Protein AF-A0A9D4JQ56-F1 (afdb_monomer_lite)

Organism: Dreissena polymorpha (NCBI:txid45954)

Structure (mmCIF, N/CA/C/O backbone):
data_AF-A0A9D4JQ56-F1
#
_entry.id   AF-A0A9D4JQ56-F1
#
loop_
_atom_site.group_PDB
_atom_site.id
_atom_site.type_symbol
_atom_site.label_atom_id
_atom_site.label_alt_id
_atom_site.label_comp_id
_atom_site.label_asym_id
_atom_site.label_entity_id
_atom_site.label_seq_id
_atom_site.pdbx_PDB_ins_code
_atom_site.Cartn_x
_atom_site.Cartn_y
_atom_site.Cartn_z
_atom_site.occupancy
_atom_site.B_iso_or_equiv
_atom_site.auth_seq_id
_atom_site.auth_comp_id
_atom_site.auth_asym_id
_atom_site.auth_atom_id
_atom_site.pdbx_PDB_model_num
ATOM 1 N N . MET A 1 1 ? -21.927 19.189 21.849 1.00 32.44 1 MET A N 1
ATOM 2 C CA . MET A 1 1 ? -20.510 18.981 22.206 1.00 32.44 1 MET A CA 1
ATOM 3 C C . MET A 1 1 ? -20.188 17.556 21.798 1.00 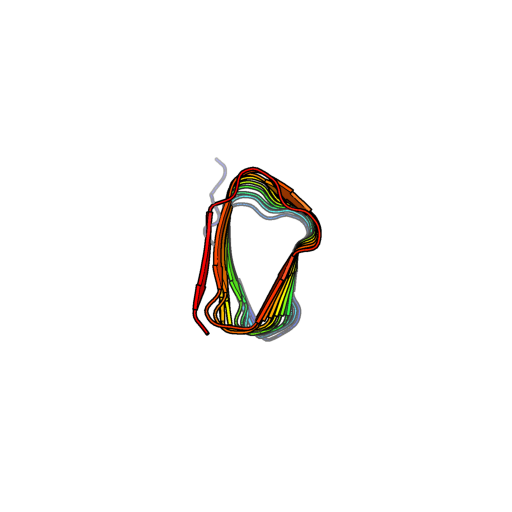32.44 1 MET A C 1
ATOM 5 O O . MET A 1 1 ? -20.531 16.642 22.536 1.00 32.44 1 MET A O 1
ATOM 9 N N . PHE A 1 2 ? -19.692 17.357 20.576 1.00 32.81 2 PHE A N 1
ATOM 10 C CA . PHE A 1 2 ? -19.229 16.039 20.150 1.00 32.81 2 PHE A CA 1
ATOM 11 C C . PHE A 1 2 ? -17.903 15.807 20.857 1.00 32.81 2 PHE A C 1
ATOM 13 O O . PHE A 1 2 ? -16.946 16.552 20.662 1.00 32.81 2 PHE A O 1
ATOM 20 N N . LYS A 1 3 ? -17.901 14.874 21.803 1.00 33.16 3 LYS A N 1
ATOM 21 C CA . LYS A 1 3 ? -16.676 14.442 22.454 1.00 33.16 3 LYS A CA 1
ATOM 22 C C . LYS A 1 3 ? -16.000 13.539 21.431 1.00 33.16 3 LYS A C 1
ATOM 24 O O . LYS A 1 3 ? -16.512 12.451 21.199 1.00 33.16 3 LYS A O 1
ATOM 29 N N . LYS A 1 4 ? -14.942 14.032 20.781 1.00 44.47 4 LYS A N 1
ATOM 30 C CA . LYS A 1 4 ? -14.064 13.199 19.959 1.00 44.47 4 LYS A CA 1
ATOM 31 C C . LYS A 1 4 ? -13.600 12.059 20.862 1.00 44.47 4 LYS A C 1
ATOM 33 O O . LYS A 1 4 ? -13.086 12.296 21.960 1.00 44.47 4 LYS A O 1
ATOM 38 N N . ILE A 1 5 ? -13.988 10.848 20.497 1.00 46.31 5 ILE A N 1
ATOM 39 C CA . ILE A 1 5 ? -13.549 9.644 21.173 1.00 46.31 5 ILE A CA 1
ATOM 40 C C . ILE A 1 5 ? -12.255 9.284 20.448 1.00 46.31 5 ILE A C 1
ATOM 42 O O . ILE A 1 5 ? -12.294 8.545 19.481 1.00 46.31 5 ILE A O 1
ATOM 46 N N . ASP A 1 6 ? -11.130 9.857 20.883 1.00 54.09 6 ASP A N 1
ATOM 47 C CA . ASP A 1 6 ? -9.808 9.354 20.494 1.00 54.09 6 ASP A CA 1
ATOM 48 C C . ASP A 1 6 ? -9.640 7.991 21.188 1.00 54.09 6 ASP A C 1
ATOM 50 O O . ASP A 1 6 ? -9.149 7.907 22.320 1.00 54.09 6 ASP A O 1
ATOM 54 N N . GLN A 1 7 ? -10.169 6.927 20.586 1.00 68.44 7 GLN A N 1
ATOM 55 C CA . GLN A 1 7 ? -9.993 5.559 21.066 1.00 68.44 7 GLN A CA 1
ATOM 56 C C . GLN A 1 7 ? -9.172 4.781 20.052 1.00 68.44 7 GLN A C 1
ATOM 58 O O . GLN A 1 7 ? -9.455 4.797 18.863 1.00 68.44 7 GLN A O 1
ATOM 63 N N . SER A 1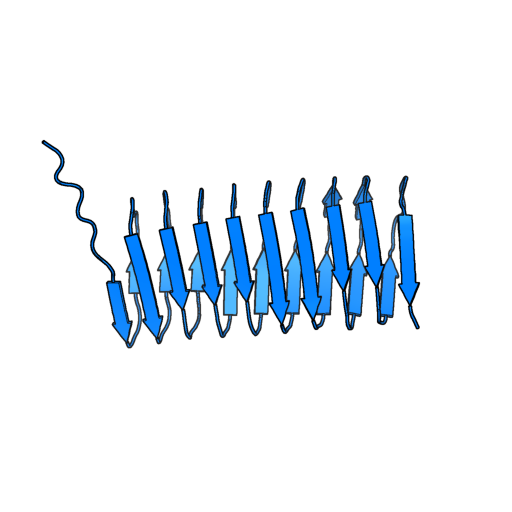 8 ? -8.132 4.114 20.550 1.00 79.69 8 SER A N 1
ATOM 64 C CA . SER A 1 8 ? -7.424 3.099 19.789 1.00 79.69 8 SER A CA 1
ATOM 65 C C . SER A 1 8 ? -8.070 1.737 20.014 1.00 79.69 8 SER A C 1
ATOM 67 O O . SER A 1 8 ? -8.384 1.363 21.152 1.00 79.69 8 SER A O 1
ATOM 69 N N . ILE A 1 9 ? -8.246 0.981 18.935 1.00 84.19 9 ILE A N 1
ATOM 70 C CA . ILE A 1 9 ? -8.728 -0.399 18.976 1.00 84.19 9 ILE A CA 1
ATOM 71 C C . ILE A 1 9 ? -7.508 -1.315 19.034 1.00 84.19 9 ILE A C 1
ATOM 73 O O . ILE A 1 9 ? -6.598 -1.202 18.222 1.00 84.19 9 ILE A O 1
ATOM 77 N N . ASN A 1 10 ? -7.477 -2.221 20.013 1.00 89.25 10 ASN A N 1
ATOM 78 C CA . ASN A 1 10 ? -6.489 -3.297 20.076 1.00 89.25 10 ASN A CA 1
ATOM 79 C C . ASN A 1 10 ? -7.238 -4.625 20.172 1.00 89.25 10 ASN A C 1
ATOM 81 O O . ASN A 1 10 ? -7.956 -4.839 21.153 1.00 89.25 10 ASN A O 1
ATOM 85 N N . SER A 1 11 ? -7.082 -5.501 19.181 1.00 84.38 11 SER A N 1
ATOM 86 C CA . SER A 1 11 ? -7.819 -6.766 19.121 1.00 84.38 11 SER A CA 1
ATOM 87 C C . SER A 1 11 ? -6.952 -7.945 18.694 1.00 84.38 11 SER A C 1
ATOM 89 O O . SER A 1 11 ? -5.983 -7.798 17.954 1.00 84.38 11 SER A O 1
ATOM 91 N N . TYR A 1 12 ? -7.351 -9.125 19.166 1.00 90.69 12 TYR A N 1
ATOM 92 C CA . TYR A 1 12 ? -6.878 -10.424 18.702 1.00 90.69 12 TYR A CA 1
ATOM 93 C C . TYR A 1 12 ? -8.103 -11.196 18.199 1.00 90.69 12 TYR A C 1
ATOM 95 O O . TYR A 1 12 ? -8.925 -11.627 19.014 1.00 90.69 12 TYR A O 1
ATOM 103 N N . GLY A 1 13 ? -8.238 -11.341 16.882 1.00 87.19 13 GLY A N 1
ATOM 104 C CA . GLY A 1 13 ? -9.391 -11.951 16.216 1.00 87.19 13 GLY A CA 1
ATOM 105 C C . GLY A 1 13 ? -10.079 -11.024 15.212 1.00 87.19 13 GLY A C 1
ATOM 106 O O . GLY A 1 13 ? -9.534 -9.993 14.837 1.00 87.19 13 GLY A O 1
ATOM 107 N N . GLU A 1 14 ? -11.281 -11.416 14.794 1.00 91.44 14 GLU A N 1
ATOM 108 C CA . GLU A 1 14 ? -12.051 -10.741 13.743 1.00 91.44 14 GLU A CA 1
ATOM 109 C C . GLU A 1 14 ? -12.647 -9.402 14.218 1.00 91.44 14 GLU A C 1
ATOM 111 O O . GLU A 1 14 ? -13.290 -9.327 15.273 1.00 91.44 14 GLU A O 1
ATOM 116 N N . ILE A 1 15 ? -12.487 -8.351 13.411 1.00 88.00 15 ILE A N 1
ATOM 117 C CA . ILE A 1 15 ? -13.146 -7.050 13.570 1.00 88.00 15 ILE A CA 1
ATOM 118 C C . ILE A 1 15 ? -13.940 -6.718 12.303 1.00 88.00 15 ILE A C 1
ATOM 120 O O . ILE A 1 15 ? -13.432 -6.790 11.187 1.00 88.00 15 ILE A O 1
ATOM 124 N N . LEU A 1 16 ? -15.179 -6.264 12.500 1.00 89.12 16 LEU A N 1
ATOM 125 C CA . LEU A 1 16 ? -16.012 -5.670 11.458 1.00 89.12 16 LEU A CA 1
ATOM 126 C C . LEU A 1 16 ? -16.375 -4.236 11.838 1.00 89.12 16 LEU A C 1
ATOM 128 O O . LEU A 1 16 ? -17.009 -4.014 12.874 1.00 89.12 16 LEU A O 1
ATOM 132 N N . MET A 1 17 ? -16.056 -3.284 10.965 1.00 84.06 17 MET A N 1
ATOM 133 C CA . MET A 1 17 ? -16.373 -1.869 11.146 1.00 84.06 17 MET A CA 1
ATOM 134 C C . MET A 1 17 ? -17.154 -1.345 9.949 1.00 84.06 17 MET A C 1
ATOM 136 O O . MET A 1 17 ? -16.747 -1.447 8.793 1.00 84.06 17 MET A O 1
ATOM 140 N N . LEU A 1 18 ? -18.336 -0.803 10.241 1.00 81.81 18 LEU A N 1
ATOM 141 C CA . LEU A 1 18 ? -19.255 -0.334 9.207 1.00 81.81 18 LEU A CA 1
ATOM 142 C C . LEU A 1 18 ? -18.994 1.124 8.813 1.00 81.81 18 LEU A C 1
ATOM 144 O O . LEU A 1 18 ? -19.188 1.464 7.653 1.00 81.81 18 LEU A O 1
ATOM 148 N N . GLN A 1 19 ? -18.611 1.971 9.773 1.00 74.31 19 GLN A N 1
ATOM 149 C CA . GLN A 1 19 ? -18.269 3.383 9.585 1.00 74.31 19 GLN A CA 1
ATOM 150 C C . GLN A 1 19 ? -17.376 3.833 10.735 1.00 74.31 19 GLN A C 1
ATOM 152 O O . GLN A 1 19 ? -17.762 3.638 11.893 1.00 74.31 19 GLN A O 1
ATOM 157 N N . GLU A 1 20 ? -16.264 4.496 10.436 1.00 64.44 20 GLU A N 1
ATOM 158 C CA . GLU A 1 20 ? -15.417 5.100 11.463 1.00 64.44 20 GLU A CA 1
ATOM 159 C C . GLU A 1 20 ? -14.901 6.491 11.089 1.00 64.44 20 GLU A C 1
ATOM 161 O O . GLU A 1 20 ? -14.755 6.834 9.919 1.00 64.44 20 GLU A O 1
ATOM 166 N N . ILE A 1 21 ? -14.682 7.303 12.128 1.00 61.44 21 ILE A N 1
ATOM 167 C CA . ILE A 1 21 ? -14.072 8.631 12.053 1.00 61.44 21 ILE A CA 1
ATOM 168 C C . ILE A 1 21 ? -13.022 8.705 13.168 1.00 61.44 21 ILE A C 1
ATOM 170 O O . ILE A 1 21 ? -13.385 8.505 14.333 1.00 61.44 21 ILE A O 1
ATOM 174 N N . ASP A 1 22 ? -11.778 9.045 12.817 1.00 65.25 22 ASP A N 1
ATOM 175 C CA . ASP A 1 22 ? -10.679 9.410 13.727 1.00 65.25 22 ASP A CA 1
ATOM 176 C C . ASP A 1 22 ? -10.221 8.320 14.733 1.00 65.25 22 ASP A C 1
ATOM 178 O O . ASP A 1 22 ? -10.348 8.501 15.952 1.00 65.25 22 ASP A O 1
ATOM 182 N N . GLN A 1 23 ? -9.655 7.197 14.270 1.00 71.75 23 GLN A N 1
ATOM 183 C CA . GLN A 1 23 ? -9.137 6.127 15.148 1.00 71.75 23 GLN A CA 1
ATOM 184 C C . GLN A 1 23 ? -7.782 5.543 14.706 1.00 71.75 23 GLN A C 1
ATOM 186 O O . GLN A 1 23 ? -7.291 5.767 13.605 1.00 71.75 23 GLN A O 1
ATOM 191 N N . SER A 1 24 ? -7.127 4.824 15.628 1.00 85.06 24 SER A N 1
ATOM 192 C CA . SER A 1 24 ? -5.960 3.991 15.316 1.00 85.06 24 SER A CA 1
ATOM 193 C C . SER A 1 24 ? -6.235 2.552 15.718 1.00 85.06 24 SER A C 1
ATOM 195 O O . SER A 1 24 ? -6.668 2.287 16.845 1.00 85.06 24 SER A O 1
ATOM 197 N N . ILE A 1 25 ? -5.951 1.625 14.810 1.00 86.81 25 ILE A N 1
ATOM 198 C CA . ILE A 1 25 ? -6.308 0.219 14.953 1.00 86.81 25 ILE A CA 1
ATOM 199 C C . ILE A 1 25 ? -5.048 -0.622 14.963 1.00 86.81 25 ILE A C 1
ATOM 201 O O . ILE A 1 25 ? -4.205 -0.525 14.079 1.00 86.81 25 ILE A O 1
ATOM 205 N N . ASN A 1 26 ? -4.937 -1.479 15.970 1.00 90.69 26 ASN A N 1
ATOM 206 C CA . ASN A 1 26 ? -3.957 -2.546 16.027 1.00 90.69 26 ASN A CA 1
ATOM 207 C C . ASN A 1 26 ? -4.699 -3.881 16.124 1.00 90.69 26 ASN A C 1
ATOM 209 O O . ASN A 1 26 ? -5.315 -4.191 17.149 1.00 90.69 26 ASN A O 1
ATOM 213 N N . SER A 1 27 ? -4.671 -4.653 15.044 1.00 88.69 27 SER A N 1
ATOM 214 C CA . SER A 1 27 ? -5.353 -5.940 14.964 1.00 88.69 27 SER A CA 1
ATOM 215 C C . SER A 1 27 ? -4.363 -7.068 14.713 1.00 88.69 27 SER A C 1
ATOM 217 O O . SER A 1 27 ? -3.455 -6.958 13.892 1.00 88.69 27 SER A O 1
ATOM 219 N N . ASN A 1 28 ? -4.566 -8.180 15.409 1.00 93.69 28 ASN A N 1
ATOM 220 C CA . ASN A 1 28 ? -3.965 -9.465 15.084 1.00 93.69 28 ASN A CA 1
ATOM 221 C C . ASN A 1 28 ? -5.094 -10.434 14.712 1.00 93.69 28 ASN A C 1
ATOM 223 O O . ASN A 1 28 ? -5.686 -11.076 15.586 1.00 93.69 28 ASN A O 1
ATOM 227 N N . GLY A 1 29 ? -5.445 -10.447 13.427 1.00 90.31 29 GLY A N 1
ATOM 228 C CA . GLY A 1 29 ? -6.596 -11.160 12.878 1.00 90.31 29 GLY A CA 1
ATOM 229 C C . GLY A 1 29 ? -7.281 -10.372 11.763 1.00 90.31 29 GLY A C 1
ATOM 230 O O . GLY A 1 29 ? -6.843 -9.276 11.406 1.00 90.31 29 GLY A O 1
ATOM 231 N N . GLU A 1 30 ? -8.365 -10.939 11.238 1.00 93.69 30 GLU A N 1
ATOM 232 C CA . GLU A 1 30 ? -9.121 -10.368 10.121 1.00 93.69 30 GLU A CA 1
ATOM 233 C C . GLU A 1 30 ? -9.759 -9.021 10.497 1.00 93.69 30 GLU A C 1
ATOM 235 O O . GLU A 1 30 ? -10.398 -8.880 11.544 1.00 93.69 30 GLU A O 1
ATOM 240 N N . LEU A 1 31 ? -9.605 -8.023 9.631 1.00 90.00 31 LEU A N 1
ATOM 241 C CA . LEU A 1 31 ? -10.178 -6.692 9.783 1.00 90.00 31 LEU A CA 1
ATOM 242 C C . LEU A 1 31 ? -10.904 -6.302 8.496 1.00 90.00 31 LEU A C 1
ATOM 244 O O . LEU A 1 31 ? -10.298 -6.205 7.434 1.00 90.00 31 LEU A O 1
ATOM 248 N N . LEU A 1 32 ? -12.207 -6.059 8.606 1.00 90.38 32 LEU A N 1
ATOM 249 C CA . LEU A 1 32 ? -13.036 -5.588 7.501 1.00 90.38 32 LEU A CA 1
ATOM 250 C C . LEU A 1 32 ? -13.578 -4.191 7.805 1.00 90.38 32 LEU A C 1
ATOM 252 O O . LEU A 1 32 ? -14.307 -4.008 8.787 1.00 90.38 32 LEU A O 1
ATOM 256 N N . ILE A 1 33 ? -13.277 -3.237 6.921 1.00 86.81 33 ILE A N 1
ATOM 257 C CA . ILE A 1 33 ? -13.723 -1.844 7.013 1.00 86.81 33 ILE A CA 1
ATOM 258 C C . ILE A 1 33 ? -14.526 -1.464 5.773 1.00 86.81 33 ILE A C 1
ATOM 260 O O . ILE A 1 33 ? -14.084 -1.631 4.637 1.00 86.81 33 ILE A O 1
ATOM 264 N N . LEU A 1 34 ? -15.746 -0.967 5.982 1.00 85.56 34 LEU A N 1
ATOM 265 C CA . LEU A 1 34 ? -16.619 -0.590 4.868 1.00 85.56 34 LEU A CA 1
ATOM 266 C C . LEU A 1 34 ? -16.513 0.885 4.463 1.00 85.56 34 LEU A C 1
ATOM 268 O O . LEU A 1 34 ? -16.667 1.180 3.280 1.00 85.56 34 LEU A O 1
ATOM 272 N N . GLN A 1 35 ? -16.318 1.798 5.419 1.00 77.31 35 GLN A N 1
ATOM 273 C CA . GLN A 1 35 ? -16.225 3.245 5.186 1.00 77.31 35 GLN A CA 1
ATOM 274 C C . GLN A 1 35 ? -15.392 3.922 6.271 1.00 77.31 35 GLN A C 1
ATOM 276 O O . GLN A 1 35 ? -15.608 3.653 7.459 1.00 77.31 35 GLN A O 1
ATOM 281 N N . GLU A 1 36 ? -14.534 4.860 5.875 1.00 67.50 36 GLU A N 1
ATOM 282 C CA . GLU A 1 36 ? -13.567 5.455 6.796 1.00 67.50 36 GLU A CA 1
ATOM 283 C C . GLU A 1 36 ? -13.211 6.910 6.465 1.00 67.50 36 GLU A C 1
ATOM 285 O O . GLU A 1 36 ? -13.196 7.298 5.297 1.00 67.50 36 GLU A O 1
ATOM 290 N N . ILE A 1 37 ? -12.960 7.711 7.510 1.00 59.91 37 ILE A N 1
ATOM 291 C CA . ILE A 1 37 ? -12.379 9.062 7.441 1.00 59.91 37 ILE A CA 1
ATOM 292 C C . ILE A 1 37 ? -11.322 9.181 8.560 1.00 59.91 37 ILE A C 1
ATOM 294 O O . ILE A 1 37 ? -11.674 9.120 9.743 1.00 59.91 37 ILE A O 1
ATOM 298 N N . ASP A 1 38 ? -10.060 9.374 8.170 1.00 64.62 38 ASP A N 1
ATOM 299 C CA . ASP A 1 38 ? -8.874 9.686 8.991 1.00 64.62 38 ASP A CA 1
ATOM 300 C C . ASP A 1 38 ? -8.414 8.594 9.988 1.00 64.62 38 ASP A C 1
ATOM 302 O O . ASP A 1 38 ? -8.783 8.633 11.169 1.00 64.62 38 ASP A O 1
ATOM 306 N N . GLN A 1 39 ? -7.548 7.654 9.563 1.00 71.75 39 GLN A N 1
ATOM 307 C CA . GLN A 1 39 ? -7.048 6.559 10.423 1.00 71.75 39 GLN A CA 1
ATOM 308 C C . GLN A 1 39 ? -5.592 6.107 10.211 1.00 71.75 39 GLN A C 1
ATOM 310 O O . GLN A 1 39 ? -4.937 6.382 9.207 1.00 71.75 39 GLN A O 1
ATOM 315 N N . SER A 1 40 ? -5.067 5.386 11.212 1.00 86.44 40 SER A N 1
ATOM 316 C CA . SER A 1 40 ? -3.842 4.590 11.077 1.00 86.44 40 SER A CA 1
ATOM 317 C C . SER A 1 40 ? -4.067 3.152 11.524 1.00 86.44 40 SER A C 1
ATOM 319 O O . SER A 1 40 ? -4.368 2.893 12.698 1.00 86.44 40 SER A O 1
ATOM 321 N N . ILE A 1 41 ? -3.847 2.223 10.598 1.00 88.69 41 ILE A N 1
ATOM 322 C CA . ILE A 1 41 ? -4.093 0.798 10.783 1.00 88.69 41 ILE A CA 1
ATOM 323 C C . ILE A 1 41 ? -2.762 0.047 10.826 1.00 88.69 41 ILE A C 1
ATOM 325 O O . ILE A 1 41 ? -1.874 0.233 9.996 1.00 88.69 41 ILE A O 1
ATOM 329 N N . ASN A 1 42 ? -2.620 -0.830 11.814 1.00 92.44 42 ASN A N 1
ATOM 330 C CA . ASN A 1 42 ? -1.571 -1.834 11.890 1.00 92.44 42 ASN A CA 1
ATOM 331 C C . ASN A 1 42 ? -2.230 -3.207 12.042 1.00 92.44 42 ASN A C 1
ATOM 333 O O . ASN A 1 42 ? -2.831 -3.500 13.079 1.00 92.44 42 ASN A O 1
ATOM 337 N N . ASN A 1 43 ? -2.154 -4.027 11.001 1.00 91.19 43 ASN A N 1
ATOM 338 C CA . ASN A 1 43 ? -2.819 -5.317 10.943 1.00 91.19 43 ASN A CA 1
ATOM 339 C C . ASN A 1 43 ? -1.799 -6.447 10.708 1.00 91.19 43 ASN A C 1
ATOM 341 O O . ASN A 1 43 ? -0.999 -6.398 9.778 1.00 91.19 43 ASN A O 1
ATOM 345 N N . TYR A 1 44 ? -1.825 -7.460 11.579 1.00 94.25 44 TYR A N 1
ATOM 346 C CA . TYR A 1 44 ? -1.001 -8.677 11.504 1.00 94.25 44 TYR A CA 1
ATOM 347 C C . TYR A 1 44 ? -1.786 -9.894 10.975 1.00 94.25 44 TYR A C 1
ATOM 349 O O . TYR A 1 44 ? -1.611 -11.002 11.474 1.00 94.25 44 TYR A O 1
ATOM 357 N N . GLY A 1 45 ? -2.722 -9.664 10.065 1.00 92.31 45 GLY A N 1
ATOM 358 C CA . GLY A 1 45 ? -3.640 -10.630 9.475 1.00 92.31 45 GLY A CA 1
ATOM 359 C C . GLY A 1 45 ? -4.225 -10.082 8.169 1.00 92.31 45 GLY A C 1
ATOM 360 O O . GLY A 1 45 ? -3.620 -9.231 7.516 1.00 92.31 45 GLY A O 1
ATOM 361 N N . GLU A 1 46 ? -5.407 -10.562 7.788 1.00 94.00 46 GLU A N 1
ATOM 362 C CA . GLU A 1 46 ? -6.086 -10.101 6.572 1.00 94.00 46 GLU A CA 1
ATOM 363 C C . GLU A 1 46 ? -6.804 -8.761 6.809 1.00 94.00 46 GLU A C 1
ATOM 365 O O . GLU A 1 46 ? -7.555 -8.605 7.778 1.00 94.00 46 GLU A O 1
ATOM 370 N N . LEU A 1 47 ? -6.608 -7.799 5.906 1.00 91.19 47 LEU A N 1
ATOM 371 C CA . LEU A 1 47 ? -7.262 -6.490 5.919 1.00 91.19 47 LEU A CA 1
ATOM 372 C C . LEU A 1 47 ? -8.015 -6.253 4.608 1.00 91.19 47 LEU A C 1
ATOM 374 O O . LEU A 1 47 ? -7.432 -6.262 3.527 1.00 91.19 47 LEU A O 1
ATOM 378 N N . LEU A 1 48 ? -9.321 -6.010 4.706 1.00 91.44 48 LEU A N 1
ATOM 379 C CA . LEU A 1 48 ? -10.188 -5.697 3.570 1.00 91.44 48 LEU A CA 1
ATOM 380 C C . LEU A 1 48 ? -10.835 -4.321 3.762 1.00 91.44 48 LEU A C 1
ATOM 382 O O . LEU A 1 48 ? -11.517 -4.099 4.768 1.00 91.44 48 LEU A O 1
ATOM 386 N N . MET A 1 49 ? -10.685 -3.427 2.783 1.00 87.06 49 MET A N 1
ATOM 387 C CA . MET A 1 49 ? -11.211 -2.057 2.838 1.00 87.06 49 MET A CA 1
ATOM 388 C C . MET A 1 49 ? -11.948 -1.665 1.556 1.00 87.06 49 MET A C 1
ATOM 390 O O . MET A 1 49 ? -11.512 -1.941 0.436 1.00 87.06 49 MET A O 1
ATOM 394 N N . PHE A 1 50 ? -13.127 -1.057 1.724 1.00 85.88 50 PHE A N 1
ATOM 395 C CA . PHE A 1 50 ? -14.034 -0.760 0.609 1.00 85.88 50 PHE A CA 1
ATOM 396 C C . PHE A 1 50 ? -14.043 0.704 0.150 1.00 85.88 50 PHE A C 1
ATOM 398 O O . PHE A 1 50 ? -14.243 0.935 -1.042 1.00 85.88 50 PHE A O 1
ATOM 405 N N . GLN A 1 51 ? -13.900 1.673 1.058 1.00 75.75 51 GLN A N 1
ATOM 406 C CA . GLN A 1 51 ? -13.906 3.109 0.750 1.00 75.75 51 GLN A CA 1
ATOM 407 C C . GLN A 1 51 ? -13.037 3.870 1.740 1.00 75.75 51 GLN A C 1
ATOM 409 O O . GLN A 1 51 ? -13.209 3.675 2.946 1.00 75.75 51 GLN A O 1
ATOM 414 N N . GLU A 1 52 ? -12.199 4.781 1.247 1.00 65.56 52 GLU A N 1
ATOM 415 C CA . GLU A 1 52 ? -11.162 5.339 2.107 1.00 65.56 52 GLU A CA 1
ATOM 416 C C . GLU A 1 52 ? -10.709 6.758 1.720 1.00 65.56 52 GLU A C 1
ATOM 418 O O . GLU A 1 52 ? -10.597 7.073 0.533 1.00 65.56 52 GLU A O 1
ATOM 423 N N . SER A 1 53 ? -10.454 7.611 2.726 1.00 64.75 53 SER A N 1
ATOM 424 C CA . SER A 1 53 ? -9.659 8.841 2.575 1.00 64.75 53 SER A CA 1
ATOM 425 C C . SER A 1 53 ? -8.847 9.206 3.831 1.00 64.75 53 SER A C 1
ATOM 427 O O . SER A 1 53 ? -9.395 9.132 4.935 1.00 64.75 53 SER A O 1
ATOM 429 N N . ASP A 1 54 ? -7.602 9.665 3.621 1.00 61.44 54 ASP A N 1
ATOM 430 C CA . ASP A 1 54 ? -6.575 10.128 4.584 1.00 61.44 54 ASP A CA 1
ATOM 431 C C . ASP A 1 54 ? -6.069 9.059 5.582 1.00 61.44 54 ASP A C 1
ATOM 433 O O . ASP A 1 54 ? -6.371 9.094 6.781 1.00 61.44 54 ASP A O 1
ATOM 437 N N . GLN A 1 55 ? -5.253 8.101 5.105 1.00 70.94 55 GLN A N 1
ATOM 438 C CA . GLN A 1 55 ? -4.787 6.965 5.924 1.00 70.94 55 GLN A CA 1
ATOM 439 C C . GLN A 1 55 ? -3.307 6.580 5.834 1.00 70.94 55 GLN A C 1
ATOM 441 O O . GLN A 1 55 ? -2.600 6.834 4.859 1.00 70.94 55 GLN A O 1
ATOM 446 N N . SER A 1 56 ? -2.838 5.905 6.893 1.00 86.50 56 SER A N 1
ATOM 447 C CA . SER A 1 56 ? -1.600 5.122 6.869 1.00 86.50 56 SER A CA 1
ATOM 448 C C . SER A 1 56 ? -1.851 3.687 7.311 1.00 86.50 56 SER A C 1
ATOM 450 O O . SER A 1 56 ? -2.154 3.429 8.483 1.00 86.50 56 SER A O 1
ATOM 452 N N . ILE A 1 57 ? -1.641 2.755 6.385 1.00 89.00 57 ILE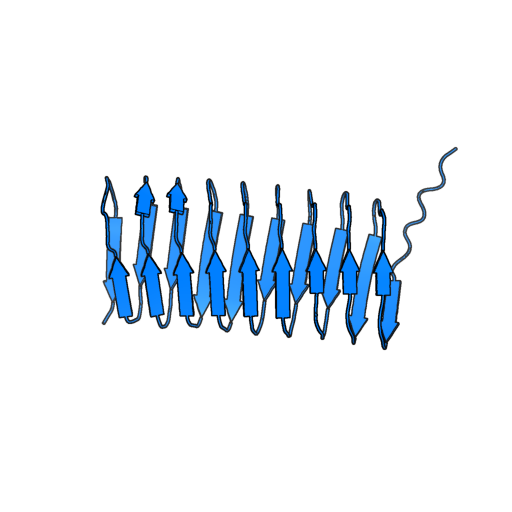 A N 1
ATOM 453 C CA . ILE A 1 57 ? -1.864 1.328 6.593 1.00 89.00 57 ILE A CA 1
ATOM 454 C C . ILE A 1 57 ? -0.525 0.609 6.661 1.00 89.00 57 ILE A C 1
ATOM 456 O O . ILE A 1 57 ? 0.352 0.778 5.816 1.00 89.00 57 ILE A O 1
ATOM 460 N N . ASN A 1 58 ? -0.379 -0.239 7.672 1.00 92.31 58 ASN A N 1
ATOM 461 C CA . ASN A 1 58 ? 0.662 -1.250 7.733 1.00 92.31 58 ASN A CA 1
ATOM 462 C C . ASN A 1 58 ? -0.018 -2.615 7.830 1.00 92.31 58 ASN A C 1
ATOM 464 O O . ASN A 1 58 ? -0.591 -2.934 8.873 1.00 92.31 58 ASN A O 1
ATOM 468 N N . SER A 1 59 ? 0.050 -3.406 6.763 1.00 90.94 59 SER A N 1
ATOM 469 C CA . SER A 1 59 ? -0.427 -4.790 6.754 1.00 90.94 59 SER A CA 1
ATOM 470 C C . SER A 1 59 ? 0.752 -5.750 6.662 1.00 90.94 59 SER A C 1
ATOM 472 O O . SER A 1 59 ? 1.672 -5.547 5.870 1.00 90.94 59 SER A O 1
ATOM 474 N N . TYR A 1 60 ? 0.754 -6.786 7.495 1.00 93.88 60 TYR A N 1
ATOM 475 C CA . TYR A 1 60 ? 1.796 -7.811 7.446 1.00 93.88 60 TYR A CA 1
ATOM 476 C C . TYR A 1 60 ? 1.440 -9.000 6.552 1.00 93.88 60 TYR A C 1
ATOM 478 O O . TYR A 1 60 ? 2.361 -9.630 6.037 1.00 93.88 60 TYR A O 1
ATOM 486 N N . ASP A 1 61 ? 0.149 -9.269 6.341 1.00 93.56 61 ASP A N 1
ATOM 487 C CA . ASP A 1 61 ? -0.321 -10.369 5.498 1.00 93.56 61 ASP A CA 1
ATOM 488 C C . ASP A 1 61 ? -1.057 -9.816 4.258 1.00 93.56 61 ASP A C 1
ATOM 490 O O . ASP A 1 61 ? -0.471 -9.066 3.473 1.00 93.56 61 ASP A O 1
ATOM 494 N N . GLU A 1 62 ? -2.313 -10.201 4.032 1.00 93.94 62 GLU A N 1
ATOM 495 C CA . GLU A 1 62 ? -3.076 -9.801 2.846 1.00 93.94 62 GLU A CA 1
ATOM 496 C C . GLU A 1 62 ? -3.798 -8.466 3.067 1.00 93.94 62 GLU A C 1
ATOM 498 O O . GLU A 1 62 ? -4.436 -8.246 4.098 1.00 93.94 62 GLU A O 1
ATOM 503 N N . LEU A 1 63 ? -3.713 -7.574 2.080 1.00 91.62 63 LEU A N 1
ATOM 504 C CA . LEU A 1 63 ? -4.427 -6.302 2.045 1.00 91.62 63 LEU A CA 1
ATOM 505 C C . LEU A 1 63 ? -5.181 -6.151 0.718 1.00 91.62 63 LEU A C 1
ATOM 507 O O . LEU A 1 63 ? -4.591 -6.210 -0.360 1.00 91.62 63 LEU A O 1
ATOM 511 N N . LEU A 1 64 ? -6.492 -5.934 0.800 1.00 91.81 64 LEU A N 1
ATOM 512 C CA . LEU A 1 64 ? -7.349 -5.636 -0.346 1.00 91.81 64 LEU A CA 1
ATOM 513 C C . LEU A 1 64 ? -8.007 -4.272 -0.177 1.00 91.81 64 LEU A C 1
ATOM 515 O O . LEU A 1 64 ? -8.717 -4.053 0.806 1.00 91.81 64 LEU A O 1
ATOM 519 N N . MET A 1 65 ? -7.861 -3.415 -1.185 1.00 87.31 65 MET A N 1
ATOM 520 C CA . MET A 1 65 ? -8.462 -2.082 -1.222 1.00 87.31 65 MET A CA 1
ATOM 521 C C . MET A 1 65 ? -9.235 -1.880 -2.523 1.00 87.31 65 MET A C 1
ATOM 523 O O . MET A 1 65 ? -8.756 -2.152 -3.626 1.00 87.31 65 MET A O 1
ATOM 527 N N . LEU A 1 66 ? -10.490 -1.449 -2.395 1.00 86.69 66 LEU A N 1
ATOM 528 C CA . LEU A 1 66 ? -11.398 -1.309 -3.536 1.00 86.69 66 LEU A CA 1
ATOM 529 C C . LEU A 1 66 ? -11.517 0.125 -4.064 1.00 86.69 66 LEU A C 1
ATOM 531 O O . LEU A 1 66 ? -11.796 0.275 -5.254 1.00 86.69 66 LEU A O 1
ATOM 535 N N . GLN A 1 67 ? -11.339 1.146 -3.219 1.00 77.75 67 GLN A N 1
ATOM 536 C CA . GLN A 1 67 ? -11.380 2.564 -3.598 1.00 77.75 67 GLN A CA 1
ATOM 537 C C . GLN A 1 67 ? -10.544 3.409 -2.647 1.00 77.75 67 GLN A C 1
ATOM 539 O O . GLN A 1 67 ? -10.760 3.319 -1.436 1.00 77.75 67 GLN A O 1
ATOM 544 N N . GLU A 1 68 ? -9.709 4.293 -3.195 1.00 67.12 68 GLU A N 1
ATOM 545 C CA . GLU A 1 68 ? -8.777 5.045 -2.364 1.00 67.12 68 GLU A CA 1
ATOM 546 C C . GLU A 1 68 ? -8.487 6.485 -2.809 1.00 67.12 68 GLU A C 1
ATOM 548 O O . GLU A 1 68 ? -8.414 6.775 -4.006 1.00 67.12 68 GLU A O 1
ATOM 553 N N . ILE A 1 69 ? -8.329 7.375 -1.819 1.00 61.97 69 ILE A N 1
ATOM 554 C CA . ILE A 1 69 ? -7.905 8.778 -1.949 1.00 61.97 69 ILE A CA 1
ATOM 555 C C . ILE A 1 69 ? -6.931 9.108 -0.791 1.00 61.97 69 ILE A C 1
ATOM 557 O O . ILE A 1 69 ? -7.270 8.862 0.363 1.00 61.97 69 ILE A O 1
ATOM 561 N N . ASP A 1 70 ? -5.759 9.680 -1.087 1.00 63.38 70 ASP A N 1
ATOM 562 C CA . ASP A 1 70 ? -4.751 10.218 -0.140 1.00 63.38 70 ASP A CA 1
ATOM 563 C C . ASP A 1 70 ? -4.200 9.236 0.934 1.00 63.38 70 ASP A C 1
ATOM 565 O O . ASP A 1 70 ? -4.580 9.310 2.108 1.00 63.38 70 ASP A O 1
ATOM 569 N N . GLN A 1 71 ? -3.258 8.330 0.594 1.00 72.00 71 GLN A N 1
ATOM 570 C CA . GLN A 1 71 ? -2.697 7.373 1.584 1.00 72.00 71 GLN A CA 1
ATOM 571 C C . GLN A 1 71 ? -1.217 6.981 1.469 1.00 72.00 71 GLN A C 1
ATOM 573 O O . GLN A 1 71 ? -0.540 7.153 0.457 1.00 72.00 71 GLN A O 1
ATOM 578 N N . SER A 1 72 ? -0.706 6.382 2.554 1.00 86.50 72 SER A N 1
ATOM 579 C CA . SER A 1 72 ? 0.542 5.616 2.556 1.00 86.50 72 SER A CA 1
ATOM 580 C C . SER A 1 72 ? 0.312 4.178 3.011 1.00 86.50 72 SER A C 1
ATOM 582 O O . SER A 1 72 ? -0.061 3.932 4.163 1.00 86.50 72 SER A O 1
ATOM 584 N N . ILE A 1 73 ? 0.630 3.231 2.132 1.00 88.69 73 ILE A N 1
ATOM 585 C CA . ILE A 1 73 ? 0.482 1.799 2.382 1.00 88.69 73 ILE A CA 1
ATOM 586 C C . ILE A 1 73 ? 1.856 1.152 2.494 1.00 88.69 73 ILE A C 1
ATOM 588 O O . ILE A 1 73 ? 2.693 1.258 1.599 1.00 88.69 73 ILE A O 1
ATOM 592 N N . ASN A 1 74 ? 2.075 0.425 3.588 1.00 92.06 74 ASN A N 1
ATOM 593 C CA . ASN A 1 74 ? 3.150 -0.551 3.694 1.00 92.06 74 ASN A CA 1
ATOM 594 C C . ASN A 1 74 ? 2.535 -1.950 3.809 1.00 92.06 74 ASN A C 1
ATOM 596 O O . ASN A 1 74 ? 1.867 -2.244 4.802 1.00 92.06 74 ASN A O 1
ATOM 600 N N . SER A 1 75 ? 2.784 -2.819 2.829 1.00 90.56 75 SER A N 1
ATOM 601 C CA . SER A 1 75 ? 2.393 -4.234 2.902 1.00 90.56 75 SER A CA 1
ATOM 602 C C . SER A 1 75 ? 3.617 -5.147 2.846 1.00 90.56 75 SER A C 1
ATOM 604 O O . SER A 1 75 ? 4.533 -4.937 2.050 1.00 90.56 75 SER A O 1
ATOM 606 N N . TYR A 1 76 ? 3.652 -6.161 3.712 1.00 93.94 76 TYR A N 1
ATOM 607 C CA . TYR A 1 76 ? 4.749 -7.136 3.785 1.00 93.94 76 TYR A CA 1
ATOM 608 C C . TYR A 1 76 ? 4.439 -8.481 3.117 1.00 93.94 76 TYR A C 1
ATOM 610 O O . TYR A 1 76 ? 5.245 -9.407 3.235 1.00 93.94 76 TYR A O 1
ATOM 618 N N . SER A 1 77 ? 3.297 -8.615 2.437 1.00 94.25 77 SER A N 1
ATOM 619 C CA . SER A 1 77 ? 2.976 -9.845 1.711 1.00 94.25 77 SER A CA 1
ATOM 620 C C . SER A 1 77 ? 2.215 -9.578 0.419 1.00 94.25 77 SER A C 1
ATOM 622 O O . SER A 1 77 ? 2.840 -9.514 -0.637 1.00 94.25 77 SER A O 1
ATOM 624 N N . GLU A 1 78 ? 0.890 -9.439 0.456 1.00 94.62 78 GLU A N 1
ATOM 625 C CA . GLU A 1 78 ? 0.100 -9.244 -0.763 1.00 94.62 78 GLU A CA 1
ATOM 626 C C . GLU A 1 78 ? -0.749 -7.981 -0.644 1.00 94.62 78 GLU A C 1
ATOM 628 O O . GLU A 1 78 ? -1.395 -7.746 0.378 1.00 94.62 78 GLU A O 1
ATOM 633 N N . LEU A 1 79 ? -0.727 -7.161 -1.694 1.00 91.31 79 LEU A N 1
ATOM 634 C CA . LEU A 1 79 ? -1.607 -6.017 -1.862 1.00 91.31 79 LEU A CA 1
ATOM 635 C C . LEU A 1 79 ? -2.332 -6.110 -3.200 1.00 91.31 79 LEU A C 1
ATOM 637 O O . LEU A 1 79 ? -1.715 -6.295 -4.253 1.00 91.31 79 LEU A O 1
ATOM 641 N N . LEU A 1 80 ? -3.646 -5.934 -3.147 1.00 91.56 80 LEU A N 1
ATOM 642 C CA . LEU A 1 80 ? -4.490 -5.767 -4.318 1.00 91.56 80 LEU A CA 1
ATOM 643 C C . LEU A 1 80 ? -5.257 -4.449 -4.210 1.00 91.56 80 LEU A C 1
ATOM 645 O O . LEU A 1 80 ? -6.011 -4.258 -3.255 1.00 91.56 80 LEU A O 1
ATOM 649 N N . THR A 1 81 ? -5.103 -3.586 -5.213 1.00 86.56 81 THR A N 1
ATOM 650 C CA . THR A 1 81 ? -5.788 -2.287 -5.298 1.00 86.56 81 THR A CA 1
ATOM 651 C C . THR A 1 81 ? -6.577 -2.188 -6.605 1.00 86.56 81 THR A C 1
ATOM 653 O O . THR A 1 81 ? -6.141 -2.645 -7.670 1.00 86.56 81 THR A O 1
ATOM 656 N N . LEU A 1 82 ? -7.813 -1.677 -6.532 1.00 85.56 82 LEU A N 1
ATOM 657 C CA . LEU A 1 82 ? -8.700 -1.593 -7.702 1.00 85.56 82 LEU A CA 1
ATOM 658 C C . LEU A 1 82 ? -8.888 -0.177 -8.271 1.00 85.56 82 LEU A C 1
ATOM 660 O O . LEU A 1 82 ? -9.236 -0.082 -9.451 1.00 85.56 82 LEU A O 1
ATOM 664 N N . GLN A 1 83 ? -8.707 0.892 -7.486 1.00 75.44 83 GLN A N 1
ATOM 665 C CA . GLN A 1 83 ? -8.874 2.300 -7.899 1.00 75.44 83 GLN A CA 1
ATOM 666 C C . GLN A 1 83 ? -8.085 3.235 -6.978 1.00 75.44 83 GLN A C 1
ATOM 668 O O . GLN A 1 83 ? -8.412 3.255 -5.792 1.00 75.44 83 GLN A O 1
ATOM 673 N N . GLU A 1 84 ? -7.159 4.054 -7.495 1.00 65.00 84 GLU A N 1
ATOM 674 C CA . GLU A 1 84 ? -6.375 4.948 -6.621 1.00 65.00 84 GLU A CA 1
ATOM 675 C C . GLU A 1 84 ? -6.004 6.310 -7.240 1.00 65.00 84 GLU A C 1
ATOM 677 O O . GLU A 1 84 ? -5.660 6.382 -8.424 1.00 65.00 84 GLU A O 1
ATOM 682 N N . ILE A 1 85 ? -6.052 7.380 -6.424 1.00 61.44 85 ILE A N 1
ATOM 683 C CA . ILE A 1 85 ? -5.431 8.693 -6.698 1.00 61.44 85 ILE A CA 1
ATOM 684 C C . ILE A 1 85 ? -4.802 9.276 -5.408 1.00 61.44 85 ILE A C 1
ATOM 686 O O . ILE A 1 85 ? -5.479 9.338 -4.381 1.00 61.44 85 ILE A O 1
ATOM 690 N N . ASP A 1 86 ? -3.538 9.719 -5.511 1.00 62.47 86 ASP A N 1
ATOM 691 C CA . ASP A 1 86 ? -2.621 10.282 -4.489 1.00 62.47 86 ASP A CA 1
ATOM 692 C C . ASP A 1 86 ? -2.105 9.305 -3.401 1.00 62.47 86 ASP A C 1
ATOM 694 O O . ASP A 1 86 ? -2.578 9.299 -2.263 1.00 62.47 86 ASP A O 1
ATOM 698 N N . GLN A 1 87 ? -1.075 8.494 -3.701 1.00 71.75 87 GLN A N 1
ATOM 699 C CA . GLN A 1 87 ? -0.493 7.560 -2.713 1.00 71.75 87 GLN A CA 1
ATOM 700 C C . GLN A 1 87 ? 1.025 7.341 -2.760 1.00 71.75 87 GLN A C 1
ATOM 702 O O . GLN A 1 87 ? 1.719 7.585 -3.746 1.00 71.75 87 GLN A O 1
ATOM 707 N N . SER A 1 88 ? 1.557 6.796 -1.661 1.00 86.25 88 SER A N 1
ATOM 708 C CA . SER A 1 88 ? 2.847 6.105 -1.656 1.00 86.25 88 SER A CA 1
ATOM 709 C C . SER A 1 88 ? 2.689 4.671 -1.168 1.00 86.25 88 SER A C 1
ATOM 711 O O . SER A 1 88 ? 2.363 4.436 -0.000 1.00 86.25 88 SER A O 1
ATOM 713 N N . ILE A 1 89 ? 3.005 3.725 -2.050 1.00 88.56 89 ILE A N 1
ATOM 714 C CA . ILE A 1 89 ? 2.956 2.296 -1.759 1.00 88.56 89 ILE A CA 1
ATOM 715 C C . ILE A 1 89 ? 4.376 1.758 -1.605 1.00 88.56 89 ILE A C 1
ATOM 717 O O . ILE A 1 89 ? 5.229 1.925 -2.479 1.00 88.56 89 ILE A O 1
ATOM 721 N N . ASN A 1 90 ? 4.631 1.075 -0.493 1.00 92.25 90 ASN A N 1
ATOM 722 C CA . ASN A 1 90 ? 5.840 0.292 -0.284 1.00 92.25 90 ASN A CA 1
ATOM 723 C C . ASN A 1 90 ? 5.476 -1.160 0.009 1.00 92.25 90 ASN A C 1
ATOM 725 O O . ASN A 1 90 ? 4.778 -1.462 0.980 1.00 92.25 90 ASN A O 1
ATOM 729 N N . ILE A 1 91 ? 5.960 -2.065 -0.832 1.00 91.31 91 ILE A N 1
ATOM 730 C CA . ILE A 1 91 ? 5.611 -3.476 -0.763 1.00 91.31 91 ILE A CA 1
ATOM 731 C C . ILE A 1 91 ? 6.838 -4.348 -0.671 1.00 91.31 91 ILE A C 1
ATOM 733 O O . ILE A 1 91 ? 7.782 -4.212 -1.440 1.00 91.31 91 ILE A O 1
ATOM 737 N N . TYR A 1 92 ? 6.769 -5.306 0.244 1.00 94.94 92 TYR A N 1
ATOM 738 C CA . TYR A 1 92 ? 7.682 -6.434 0.330 1.00 94.94 92 TYR A CA 1
ATOM 739 C C . TYR A 1 92 ? 6.930 -7.713 -0.026 1.00 94.94 92 TYR A C 1
ATOM 741 O O . TYR A 1 92 ? 6.561 -8.482 0.853 1.00 94.94 92 TYR A O 1
ATOM 749 N N . GLY A 1 93 ? 6.673 -7.933 -1.313 1.00 94.69 93 GLY A N 1
ATOM 750 C CA . GLY A 1 93 ? 5.886 -9.072 -1.770 1.00 94.69 93 GLY A CA 1
ATOM 751 C C . GLY A 1 93 ? 5.207 -8.817 -3.108 1.00 94.69 93 GLY A C 1
ATOM 752 O O . GLY A 1 93 ? 5.867 -8.423 -4.065 1.00 94.69 93 GLY A O 1
ATOM 753 N N . LYS A 1 94 ? 3.908 -9.098 -3.211 1.00 95.69 94 LYS A N 1
ATOM 754 C CA . LYS A 1 94 ? 3.162 -8.935 -4.462 1.00 95.69 94 LYS A CA 1
ATOM 755 C C . LYS A 1 94 ? 2.235 -7.737 -4.406 1.00 95.69 94 LYS A C 1
ATOM 757 O O . LYS A 1 94 ? 1.452 -7.605 -3.471 1.00 95.69 94 LYS A O 1
ATOM 762 N N . LEU A 1 95 ? 2.279 -6.941 -5.463 1.00 90.94 95 LEU A N 1
ATOM 763 C CA . LEU A 1 95 ? 1.350 -5.862 -5.738 1.00 90.94 95 LEU A CA 1
ATOM 764 C C . LEU A 1 95 ? 0.625 -6.140 -7.050 1.00 90.94 95 LEU A C 1
ATOM 766 O O . LEU A 1 95 ? 1.262 -6.388 -8.075 1.00 90.94 95 LEU A O 1
ATOM 770 N N . LEU A 1 96 ? -0.701 -6.072 -7.020 1.00 91.25 96 LEU A N 1
ATOM 771 C CA . LEU A 1 96 ? -1.531 -6.008 -8.213 1.00 91.25 96 LEU A CA 1
ATOM 772 C C . LEU A 1 96 ? -2.403 -4.751 -8.165 1.00 91.25 96 LEU A C 1
ATOM 774 O O . LEU A 1 96 ? -3.209 -4.607 -7.249 1.00 91.25 96 LEU A O 1
ATOM 778 N N . MET A 1 97 ? -2.277 -3.894 -9.179 1.00 86.81 97 MET A N 1
ATOM 779 C CA . MET A 1 97 ? -3.040 -2.646 -9.290 1.00 86.81 97 MET A CA 1
ATOM 780 C C . MET A 1 97 ? -3.742 -2.543 -10.636 1.00 86.81 97 MET A C 1
ATOM 782 O O . MET A 1 97 ? -3.181 -2.858 -11.692 1.00 86.81 97 MET A O 1
ATOM 786 N N . LEU A 1 98 ? -5.016 -2.150 -10.599 1.00 85.50 98 LEU A N 1
ATOM 787 C CA . LEU A 1 98 ? -5.865 -2.136 -11.790 1.00 85.50 98 LEU A CA 1
ATOM 788 C C . LEU A 1 98 ? -6.015 -0.747 -12.440 1.00 85.50 98 LEU A C 1
ATOM 790 O O . LEU A 1 98 ? -6.246 -0.709 -13.649 1.00 85.50 98 LEU A O 1
ATOM 794 N N . LEU A 1 99 ? -5.923 0.353 -11.681 1.00 74.25 99 LEU A N 1
ATOM 795 C CA . LEU A 1 99 ? -6.176 1.734 -12.131 1.00 74.25 99 LEU A CA 1
ATOM 796 C C . LEU A 1 99 ? -5.424 2.746 -11.252 1.00 74.25 99 LEU A C 1
ATOM 798 O O . LEU A 1 99 ? -5.637 2.708 -10.043 1.00 74.25 99 LEU A O 1
ATOM 802 N N . GLU A 1 100 ? -4.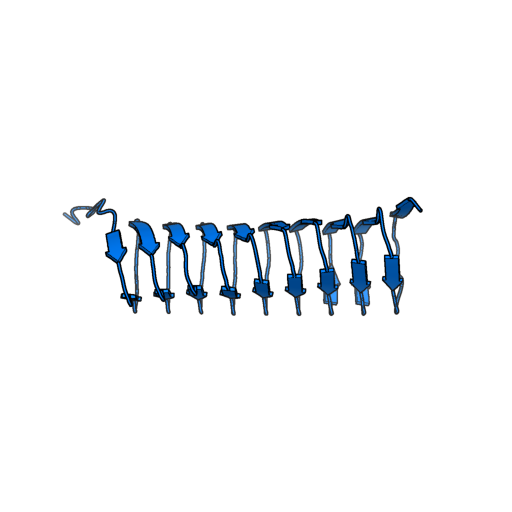687 3.708 -11.826 1.00 64.56 100 GLU A N 1
ATOM 803 C CA . GLU A 1 100 ? -3.959 4.692 -11.000 1.00 64.56 100 GLU A CA 1
ATOM 804 C C . GLU A 1 100 ? -3.648 6.046 -11.664 1.00 64.56 100 GLU A C 1
ATOM 806 O O . GLU A 1 100 ? -3.200 6.049 -12.812 1.00 64.56 100 GLU A O 1
ATOM 811 N N . ILE A 1 101 ? -3.794 7.175 -10.937 1.00 61.41 101 ILE A N 1
ATOM 812 C CA . ILE A 1 101 ? -3.159 8.476 -11.274 1.00 61.41 101 ILE A CA 1
ATOM 813 C C . ILE A 1 101 ? -2.584 9.177 -10.015 1.00 61.41 101 ILE A C 1
ATOM 815 O O . ILE A 1 101 ? -3.332 9.366 -9.065 1.00 61.41 101 ILE A O 1
ATOM 819 N N . ASP A 1 102 ? -1.309 9.605 -10.052 1.00 61.72 102 ASP A N 1
ATOM 820 C CA . ASP A 1 102 ? -0.478 10.279 -9.016 1.00 61.72 102 ASP A CA 1
ATOM 821 C C . ASP A 1 102 ? 0.014 9.416 -7.817 1.00 61.72 102 ASP A C 1
ATOM 823 O O . ASP A 1 102 ? -0.463 9.548 -6.690 1.00 61.72 102 ASP A O 1
ATOM 827 N N . GLN A 1 103 ? 1.033 8.562 -8.001 1.00 70.75 103 GLN A N 1
ATOM 828 C CA . GLN A 1 103 ? 1.684 7.813 -6.909 1.00 70.75 103 GLN A CA 1
ATOM 829 C C . GLN A 1 103 ? 3.220 7.655 -7.018 1.00 70.75 103 GLN A C 1
ATOM 831 O O . GLN A 1 103 ? 3.910 8.012 -7.982 1.00 70.75 103 GLN A O 1
ATOM 836 N N . SER A 1 104 ? 3.794 7.129 -5.933 1.00 85.94 104 SER A N 1
ATOM 837 C CA . SER A 1 104 ? 5.150 6.587 -5.888 1.00 85.94 104 SER A CA 1
ATOM 838 C C . SER A 1 104 ? 5.111 5.164 -5.348 1.00 85.94 104 SER A C 1
ATOM 840 O O . SER A 1 104 ? 4.888 4.964 -4.149 1.00 85.94 104 SER A O 1
ATOM 842 N N . ILE A 1 105 ? 5.464 4.200 -6.194 1.00 88.38 105 ILE A N 1
ATOM 843 C CA . ILE A 1 105 ? 5.491 2.782 -5.840 1.00 88.38 105 ILE A CA 1
ATOM 844 C C . ILE A 1 105 ? 6.931 2.315 -5.650 1.00 88.38 105 ILE A C 1
ATOM 846 O O . ILE A 1 105 ? 7.808 2.521 -6.495 1.00 88.38 105 ILE A O 1
ATOM 850 N N . ASN A 1 106 ? 7.177 1.653 -4.524 1.00 91.75 106 ASN A N 1
ATOM 851 C CA . ASN A 1 106 ? 8.395 0.903 -4.268 1.00 91.75 106 ASN A CA 1
ATOM 852 C C . ASN A 1 106 ? 8.036 -0.560 -3.994 1.00 91.75 106 ASN A C 1
ATOM 854 O O . ASN A 1 106 ? 7.396 -0.861 -2.991 1.00 91.75 106 ASN A O 1
ATOM 858 N N . SER A 1 107 ? 8.440 -1.461 -4.884 1.00 90.88 107 SER A N 1
ATOM 859 C CA . SER A 1 107 ? 8.154 -2.889 -4.769 1.00 90.88 107 SER A CA 1
ATOM 860 C C . SER A 1 107 ? 9.438 -3.703 -4.648 1.00 90.88 107 SER A C 1
ATOM 862 O O . SER A 1 107 ? 10.288 -3.697 -5.537 1.00 90.88 107 SER A O 1
ATOM 864 N N . TYR A 1 108 ? 9.545 -4.453 -3.557 1.00 94.19 108 TYR A N 1
ATOM 865 C CA . TYR A 1 108 ? 10.519 -5.516 -3.325 1.00 94.19 108 TYR A CA 1
ATOM 866 C C . TYR A 1 108 ? 9.848 -6.873 -3.548 1.00 94.19 108 TYR A C 1
ATOM 868 O O . TYR A 1 108 ? 9.611 -7.634 -2.606 1.00 94.19 108 TYR A O 1
ATOM 876 N N . GLY A 1 109 ? 9.476 -7.125 -4.799 1.00 93.69 109 GLY A N 1
ATOM 877 C CA . GLY A 1 109 ? 8.849 -8.359 -5.239 1.00 93.69 109 GLY A CA 1
ATOM 878 C C . GLY A 1 109 ? 8.172 -8.182 -6.593 1.00 93.69 109 GLY A C 1
ATOM 879 O O . GLY A 1 109 ? 8.709 -7.524 -7.484 1.00 93.69 109 GLY A O 1
ATOM 880 N N . VAL A 1 110 ? 6.994 -8.780 -6.757 1.00 94.44 110 VAL A N 1
ATOM 881 C CA . VAL A 1 110 ? 6.276 -8.762 -8.037 1.00 94.44 110 VAL A CA 1
ATOM 882 C C . VAL A 1 110 ? 5.317 -7.582 -8.067 1.00 94.44 110 VAL A C 1
ATOM 884 O O . VAL A 1 110 ? 4.399 -7.512 -7.253 1.00 94.44 110 VAL A O 1
ATOM 887 N N . LEU A 1 111 ? 5.503 -6.689 -9.032 1.00 90.88 111 LEU A N 1
ATOM 888 C CA . LEU A 1 111 ? 4.621 -5.562 -9.304 1.00 90.88 111 LEU A CA 1
ATOM 889 C C . LEU A 1 111 ? 3.887 -5.781 -10.630 1.00 90.88 111 LEU A C 1
ATOM 891 O O . LEU A 1 111 ? 4.511 -5.870 -11.686 1.00 90.88 111 LEU A O 1
ATOM 895 N N . LEU A 1 112 ? 2.560 -5.879 -10.569 1.00 90.94 112 LEU A N 1
ATOM 896 C CA . LEU A 1 112 ? 1.684 -6.011 -11.729 1.00 90.94 112 LEU A CA 1
ATOM 897 C C . LEU A 1 112 ? 0.745 -4.809 -11.804 1.00 90.94 112 LEU A C 1
ATOM 899 O O . LEU A 1 112 ? -0.035 -4.580 -10.880 1.00 90.94 112 LEU A O 1
ATOM 903 N N . MET A 1 113 ? 0.761 -4.098 -12.925 1.00 86.38 113 MET A N 1
ATOM 904 C CA . MET A 1 113 ? -0.066 -2.911 -13.125 1.00 86.38 113 MET A CA 1
ATOM 905 C C . MET A 1 113 ? -0.761 -2.936 -14.489 1.00 86.38 113 MET A C 1
ATOM 907 O O . MET A 1 113 ? -0.182 -3.302 -15.518 1.00 86.38 113 MET A O 1
ATOM 911 N N . LEU A 1 114 ? -2.063 -2.632 -14.493 1.00 85.19 114 LEU A N 1
ATOM 912 C CA . LEU A 1 114 ? -2.894 -2.739 -15.697 1.00 85.19 114 LEU A CA 1
ATOM 913 C C . LEU A 1 114 ? -3.115 -1.397 -16.408 1.00 85.19 114 LEU A C 1
ATOM 915 O O . LEU A 1 114 ? -3.181 -1.395 -17.639 1.00 85.19 114 LEU A O 1
ATOM 919 N N . GLN A 1 115 ? -3.271 -0.294 -15.672 1.00 74.69 115 GLN A N 1
ATOM 920 C CA . GLN A 1 115 ? -3.459 1.053 -16.220 1.00 74.69 115 GLN A CA 1
ATOM 921 C C . GLN A 1 115 ? -2.884 2.101 -15.276 1.00 74.69 115 GLN A C 1
ATOM 923 O O . GLN A 1 115 ? -3.248 2.117 -14.102 1.00 74.69 115 GLN A O 1
ATOM 928 N N . GLU A 1 116 ? -2.071 3.006 -15.813 1.00 64.50 116 GLU A N 1
ATOM 929 C CA . GLU A 1 116 ? -1.361 3.996 -15.004 1.00 64.50 116 GLU A CA 1
ATOM 930 C C . GLU A 1 116 ? -1.277 5.379 -15.680 1.00 64.50 116 GLU A C 1
ATOM 932 O O . GLU A 1 116 ? -1.250 5.486 -16.910 1.00 64.50 116 GLU A O 1
ATOM 937 N N . SER A 1 117 ? -1.193 6.435 -14.865 1.00 62.97 117 SER A N 1
ATOM 938 C CA . SER A 1 117 ? -0.923 7.828 -15.251 1.00 62.97 117 SER A CA 1
ATOM 939 C C . SER A 1 117 ? -0.093 8.532 -14.164 1.00 62.97 117 SER A C 1
ATOM 941 O O . SER A 1 117 ? -0.344 8.306 -12.987 1.00 62.97 117 SER A O 1
ATOM 943 N N . ASP A 1 118 ? 0.862 9.389 -14.542 1.00 60.09 118 ASP A N 1
ATOM 944 C CA . ASP A 1 118 ? 1.673 10.258 -13.657 1.00 60.09 118 ASP A CA 1
ATOM 945 C C . ASP A 1 118 ? 2.322 9.537 -12.441 1.00 60.09 118 ASP A C 1
ATOM 947 O O . ASP A 1 118 ? 1.902 9.702 -11.299 1.00 60.09 118 ASP A O 1
ATOM 951 N N . GLN A 1 119 ? 3.368 8.721 -12.672 1.00 70.25 119 GLN A N 1
ATOM 952 C CA . GLN A 1 119 ? 3.954 7.820 -11.649 1.00 70.25 119 GLN A CA 1
ATOM 953 C C . GLN A 1 119 ? 5.489 7.834 -11.540 1.00 70.25 119 GLN A C 1
ATOM 955 O O . GLN A 1 119 ? 6.218 8.065 -12.510 1.00 70.25 119 GLN A O 1
ATOM 960 N N . SER A 1 120 ? 6.003 7.491 -10.352 1.00 85.19 120 SER A N 1
ATOM 961 C CA . SER A 1 120 ? 7.392 7.046 -10.153 1.00 85.19 120 SER A CA 1
ATOM 962 C C . SER A 1 120 ? 7.421 5.629 -9.586 1.00 85.19 120 SER A C 1
ATOM 964 O O . SER A 1 120 ? 7.108 5.423 -8.414 1.00 85.19 120 SER A O 1
ATOM 966 N N . ILE A 1 121 ? 7.914 4.671 -10.368 1.00 87.44 121 ILE A N 1
ATOM 967 C CA . ILE A 1 121 ? 7.973 3.258 -9.980 1.00 87.44 121 ILE A CA 1
ATOM 968 C C . ILE A 1 121 ? 9.416 2.822 -9.772 1.00 87.44 121 ILE A C 1
ATOM 970 O O . ILE A 1 121 ? 10.276 2.998 -10.635 1.00 87.44 121 ILE A O 1
ATOM 974 N N . ASN A 1 122 ? 9.678 2.204 -8.624 1.00 90.88 122 ASN A N 1
ATOM 975 C CA . ASN A 1 122 ? 10.886 1.430 -8.380 1.00 90.88 122 ASN A CA 1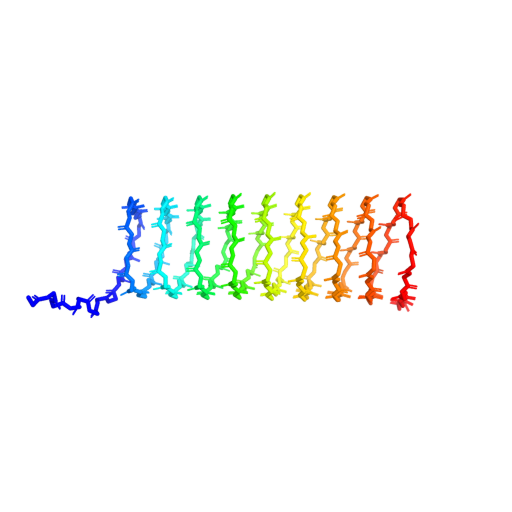
ATOM 976 C C . ASN A 1 122 ? 10.481 -0.019 -8.100 1.00 90.88 122 ASN A C 1
ATOM 978 O O . ASN A 1 122 ? 9.842 -0.290 -7.086 1.00 90.88 122 ASN A O 1
ATOM 982 N N . SER A 1 123 ? 10.863 -0.944 -8.978 1.00 90.38 123 SER A N 1
ATOM 983 C CA . SER A 1 123 ? 10.695 -2.382 -8.748 1.00 90.38 123 SER A CA 1
ATOM 984 C C . SER A 1 123 ? 12.056 -3.047 -8.621 1.00 90.38 123 SER A C 1
ATOM 986 O O . SER A 1 123 ? 12.964 -2.765 -9.405 1.00 90.38 123 SER A O 1
ATOM 988 N N . TYR A 1 124 ? 12.207 -3.910 -7.622 1.00 93.38 124 TYR A N 1
ATOM 989 C CA . TYR A 1 124 ? 13.466 -4.584 -7.326 1.00 93.38 124 TYR A CA 1
ATOM 990 C C . TYR A 1 124 ? 13.545 -6.032 -7.823 1.00 93.38 124 TYR A C 1
ATOM 992 O O . TYR A 1 124 ? 14.662 -6.528 -7.919 1.00 93.38 124 TYR A O 1
ATOM 1000 N N . ASP A 1 125 ? 12.422 -6.671 -8.180 1.00 94.06 125 ASP A N 1
ATOM 1001 C CA . ASP A 1 125 ? 12.412 -8.060 -8.671 1.00 94.06 125 ASP A CA 1
ATOM 1002 C C . ASP A 1 125 ? 11.690 -8.214 -10.022 1.00 94.06 125 ASP A C 1
ATOM 1004 O O . ASP A 1 125 ? 12.344 -8.452 -11.035 1.00 94.06 125 ASP A O 1
ATOM 1008 N N . GLU A 1 126 ? 10.360 -8.092 -10.073 1.00 93.75 126 GLU A N 1
ATOM 1009 C CA . GLU A 1 126 ? 9.587 -8.251 -11.316 1.00 93.75 126 GLU A CA 1
ATOM 1010 C C . GLU A 1 126 ? 8.603 -7.089 -11.490 1.00 93.75 126 GLU A C 1
ATOM 1012 O O . GLU A 1 126 ? 7.909 -6.694 -10.552 1.00 93.75 126 GLU A O 1
ATOM 1017 N N . LEU A 1 127 ? 8.529 -6.540 -12.702 1.00 90.06 127 LEU A N 1
ATOM 1018 C CA . LEU A 1 127 ? 7.607 -5.476 -13.086 1.00 90.06 127 LEU A CA 1
ATOM 1019 C C . LEU A 1 127 ? 6.904 -5.819 -14.401 1.00 90.06 127 LEU A C 1
ATOM 1021 O O . LEU A 1 127 ? 7.542 -5.938 -15.448 1.00 90.06 127 LEU A O 1
ATOM 1025 N N . LEU A 1 128 ? 5.578 -5.940 -14.349 1.00 90.31 128 LEU A N 1
ATOM 1026 C CA . LEU A 1 128 ? 4.711 -6.093 -15.514 1.00 90.31 128 LEU A CA 1
ATOM 1027 C C . LEU A 1 128 ? 3.732 -4.924 -15.612 1.00 90.31 128 LEU A C 1
ATOM 1029 O O . LEU A 1 128 ? 2.908 -4.746 -14.716 1.00 90.31 128 LEU A O 1
ATOM 1033 N N . MET A 1 129 ? 3.754 -4.219 -16.742 1.00 85.44 129 MET A N 1
ATOM 1034 C CA . MET A 1 129 ? 2.846 -3.106 -17.035 1.00 85.44 129 MET A CA 1
ATOM 1035 C C . MET A 1 129 ? 2.122 -3.319 -18.371 1.00 85.44 129 MET A C 1
ATOM 1037 O O . MET A 1 129 ? 2.727 -3.673 -19.391 1.00 85.44 129 MET A O 1
ATOM 1041 N N . LEU A 1 130 ? 0.794 -3.153 -18.379 1.00 84.56 130 LEU A N 1
ATOM 1042 C CA . LEU A 1 130 ? -0.011 -3.306 -19.601 1.00 84.56 130 LEU A CA 1
ATOM 1043 C C . LEU A 1 130 ? -0.214 -1.988 -20.367 1.00 84.56 130 LEU A C 1
ATOM 1045 O O . LEU A 1 130 ? -0.208 -2.028 -21.601 1.00 84.56 130 LEU A O 1
ATOM 1049 N N . GLN A 1 131 ? -0.442 -0.863 -19.677 1.00 75.12 131 GLN A N 1
ATOM 1050 C CA . GLN A 1 131 ? -0.706 0.454 -20.275 1.00 75.12 131 GLN A CA 1
ATOM 1051 C C . GLN A 1 131 ? -0.134 1.588 -19.417 1.00 75.12 131 GLN A C 1
ATOM 1053 O O . GLN A 1 131 ? -0.486 1.686 -18.245 1.00 75.12 131 GLN A O 1
ATOM 1058 N N . GLU A 1 132 ? 0.644 2.480 -20.033 1.00 65.06 132 GLU A N 1
ATOM 1059 C CA . GLU A 1 132 ? 1.323 3.590 -19.348 1.00 65.06 132 GLU A CA 1
ATOM 1060 C C . GLU A 1 132 ? 0.972 4.965 -19.945 1.00 65.06 132 GLU A C 1
ATOM 1062 O O . GLU A 1 132 ? 0.811 5.099 -21.164 1.00 65.06 132 GLU A O 1
ATOM 1067 N N . ILE A 1 133 ? 0.908 5.990 -19.082 1.00 58.53 133 ILE A N 1
ATOM 1068 C CA . ILE A 1 133 ? 0.906 7.428 -19.410 1.00 58.53 133 ILE A CA 1
ATOM 1069 C C . ILE A 1 133 ? 1.846 8.156 -18.417 1.00 58.53 133 ILE A C 1
ATOM 1071 O O . ILE A 1 133 ? 1.726 7.968 -17.214 1.00 58.53 133 ILE A O 1
ATOM 1075 N N . ASP A 1 134 ? 2.805 8.935 -18.931 1.00 62.12 134 ASP A N 1
ATOM 1076 C CA . ASP A 1 134 ? 3.769 9.831 -18.247 1.00 62.12 134 ASP A CA 1
ATOM 1077 C C . ASP A 1 134 ? 4.429 9.332 -16.924 1.00 62.12 134 ASP A C 1
ATOM 1079 O O . ASP A 1 134 ? 3.968 9.647 -15.831 1.00 62.12 134 ASP A O 1
ATOM 1083 N N . GLN A 1 135 ? 5.555 8.592 -16.976 1.00 69.69 135 GLN A N 1
ATOM 1084 C CA . GLN A 1 135 ? 6.226 8.026 -15.779 1.00 69.69 135 GLN A CA 1
ATOM 1085 C C . GLN A 1 135 ? 7.767 8.018 -15.801 1.00 69.69 135 GLN A C 1
ATOM 1087 O O . GLN A 1 135 ? 8.450 8.164 -16.824 1.00 69.69 135 GLN A O 1
ATOM 1092 N N . SER A 1 136 ? 8.332 7.806 -14.608 1.00 84.00 136 SER A N 1
ATOM 1093 C CA . SER A 1 136 ? 9.722 7.394 -14.397 1.00 84.00 136 SER A CA 1
ATOM 1094 C C . SER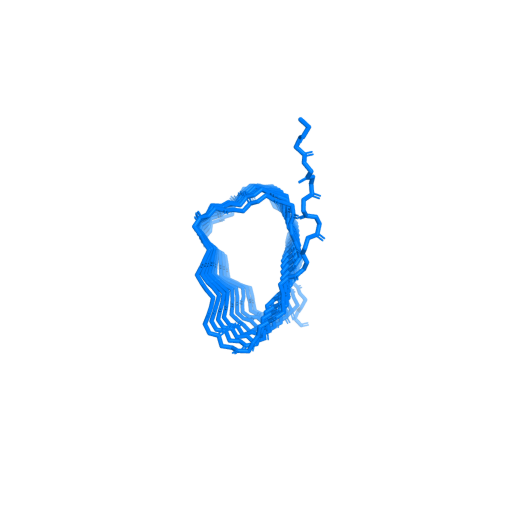 A 1 136 ? 9.755 5.990 -13.798 1.00 84.00 136 SER A C 1
ATOM 1096 O O . SER A 1 136 ? 9.390 5.807 -12.638 1.00 84.00 136 SER A O 1
ATOM 1098 N N . ILE A 1 137 ? 10.285 5.023 -14.543 1.00 86.19 137 ILE A N 1
ATOM 1099 C CA . ILE A 1 137 ? 10.392 3.626 -14.108 1.00 86.19 137 ILE A CA 1
ATOM 1100 C C . ILE A 1 137 ? 11.861 3.274 -13.883 1.00 86.19 137 ILE A C 1
ATOM 1102 O O . ILE A 1 137 ? 12.687 3.402 -14.787 1.00 86.19 137 ILE A O 1
ATOM 1106 N N . ASN A 1 138 ? 12.184 2.777 -12.691 1.00 89.62 138 ASN A N 1
ATOM 1107 C CA . ASN A 1 138 ? 13.439 2.091 -12.409 1.00 89.62 138 ASN A CA 1
ATOM 1108 C C . ASN A 1 138 ? 13.142 0.627 -12.069 1.00 89.62 138 ASN A C 1
ATOM 1110 O O . ASN A 1 138 ? 12.602 0.331 -11.004 1.00 89.62 138 ASN A O 1
ATOM 1114 N N . SER A 1 139 ? 13.523 -0.290 -12.954 1.00 88.94 139 SER A N 1
ATOM 1115 C CA . SER A 1 139 ? 13.488 -1.725 -12.666 1.00 88.94 139 SER A CA 1
ATOM 1116 C C . SER A 1 139 ? 14.898 -2.224 -12.386 1.00 88.94 139 SER A C 1
ATOM 1118 O O . SER A 1 139 ? 15.791 -2.022 -13.207 1.00 88.94 139 SER A O 1
ATOM 1120 N N . TYR A 1 140 ? 15.102 -2.878 -11.247 1.00 92.81 140 TYR A N 1
ATOM 1121 C CA . TYR A 1 140 ? 16.346 -3.579 -10.904 1.00 92.81 140 TYR A CA 1
ATOM 1122 C C . TYR A 1 140 ? 16.253 -5.094 -11.130 1.00 92.81 140 TYR A C 1
ATOM 1124 O O . TYR A 1 140 ? 17.179 -5.827 -10.789 1.00 92.81 140 TYR A O 1
ATOM 1132 N N . GLY A 1 141 ? 15.137 -5.548 -11.697 1.00 91.00 141 GLY A N 1
ATOM 1133 C CA . GLY A 1 141 ? 14.943 -6.915 -12.152 1.00 91.00 141 GLY A CA 1
ATOM 1134 C C . GLY A 1 141 ? 14.160 -6.955 -13.463 1.00 91.00 141 GLY A C 1
ATOM 1135 O O . GLY A 1 141 ? 14.262 -6.040 -14.290 1.00 91.00 141 GLY A O 1
ATOM 1136 N N . GLU A 1 142 ? 13.379 -8.013 -13.671 1.00 92.62 142 GLU A N 1
ATOM 1137 C CA . GLU A 1 142 ? 12.688 -8.243 -14.940 1.00 92.62 142 GLU A CA 1
ATOM 1138 C C . GLU A 1 142 ? 11.619 -7.173 -15.198 1.00 92.62 142 GLU A C 1
ATOM 1140 O O . GLU A 1 142 ? 10.747 -6.933 -14.367 1.00 92.62 142 GLU A O 1
ATOM 1145 N N . LEU A 1 143 ? 11.674 -6.552 -16.381 1.00 89.38 143 LEU A N 1
ATOM 1146 C CA . LEU A 1 143 ? 10.709 -5.551 -16.836 1.00 89.38 143 LEU A CA 1
ATOM 1147 C C . LEU A 1 143 ? 9.996 -6.033 -18.101 1.00 89.38 143 LEU A C 1
ATOM 1149 O O . LEU A 1 143 ? 10.638 -6.313 -19.118 1.00 89.38 143 LEU A O 1
ATOM 1153 N N . LEU A 1 144 ? 8.665 -6.065 -18.064 1.00 89.25 144 LEU A N 1
ATOM 1154 C CA . LEU A 1 144 ? 7.824 -6.320 -19.227 1.00 89.25 144 LEU A CA 1
ATOM 1155 C C . LEU A 1 144 ? 6.749 -5.238 -19.355 1.00 89.25 144 LEU A C 1
ATOM 1157 O O . LEU A 1 144 ? 5.910 -5.082 -18.476 1.00 89.25 144 LEU A O 1
ATOM 1161 N N . MET A 1 145 ? 6.749 -4.530 -20.485 1.00 84.62 145 MET A N 1
ATOM 1162 C CA . MET A 1 145 ? 5.789 -3.464 -20.798 1.00 84.62 145 MET A CA 1
ATOM 1163 C C . MET A 1 145 ? 5.132 -3.747 -22.151 1.00 84.62 145 MET A C 1
ATOM 1165 O O . MET A 1 145 ? 5.815 -4.128 -23.108 1.00 84.62 145 MET A O 1
ATOM 1169 N N . LEU A 1 146 ? 3.804 -3.614 -22.243 1.00 83.38 146 LEU A N 1
ATOM 1170 C CA . LEU A 1 146 ? 3.063 -3.908 -23.481 1.00 83.38 146 LEU A CA 1
ATOM 1171 C C . LEU A 1 146 ? 2.710 -2.675 -24.327 1.00 83.38 146 LEU A C 1
ATOM 1173 O O . LEU A 1 146 ? 2.540 -2.826 -25.542 1.00 83.38 146 LEU A O 1
ATOM 1177 N N . GLN A 1 147 ? 2.571 -1.486 -23.735 1.00 74.19 147 GLN A N 1
ATOM 1178 C CA . GLN A 1 147 ? 2.262 -0.239 -24.447 1.00 74.19 147 GLN A CA 1
ATOM 1179 C C . GLN A 1 147 ? 3.032 0.934 -23.836 1.00 74.19 147 GLN A C 1
ATOM 1181 O O . GLN A 1 147 ? 2.874 1.203 -22.655 1.00 74.19 147 GLN A O 1
ATOM 1186 N N . GLU A 1 148 ? 3.808 1.642 -24.660 1.00 64.06 148 GLU A N 1
ATOM 1187 C CA . GLU A 1 148 ? 4.646 2.773 -24.234 1.00 64.06 148 GLU A CA 1
ATOM 1188 C C . GLU A 1 148 ? 4.067 4.124 -24.707 1.00 64.06 148 GLU A C 1
ATOM 1190 O O . GLU A 1 148 ? 3.585 4.246 -25.842 1.00 64.06 148 GLU A O 1
ATOM 1195 N N . SER A 1 149 ? 4.169 5.145 -23.850 1.00 63.03 149 SER A N 1
ATOM 1196 C CA . SER A 1 149 ? 3.947 6.575 -24.137 1.00 63.03 149 SER A CA 1
ATOM 1197 C C . SER A 1 149 ? 5.231 7.386 -23.849 1.00 63.03 149 SER A C 1
ATOM 1199 O O . SER A 1 149 ? 6.321 6.821 -23.861 1.00 63.03 149 SER A O 1
ATOM 1201 N N . ASP A 1 150 ? 5.159 8.701 -23.614 1.00 62.75 150 ASP A N 1
ATOM 1202 C CA . ASP A 1 150 ? 6.332 9.523 -23.265 1.00 62.75 150 ASP A CA 1
ATOM 1203 C C . ASP A 1 150 ? 6.905 9.132 -21.875 1.00 62.75 150 ASP A C 1
ATOM 1205 O O . ASP A 1 150 ? 6.409 9.573 -20.845 1.00 62.75 150 ASP A O 1
ATOM 1209 N N . GLN A 1 151 ? 7.946 8.285 -21.843 1.00 70.00 151 GLN A N 1
ATOM 1210 C CA . GLN A 1 151 ? 8.477 7.644 -20.622 1.00 70.00 151 GLN A CA 1
ATOM 1211 C C . GLN A 1 151 ? 9.995 7.827 -20.426 1.00 70.00 151 GLN A C 1
ATOM 1213 O O . GLN A 1 151 ? 10.758 7.951 -21.391 1.00 70.00 151 GLN A O 1
ATOM 1218 N N . SER A 1 152 ? 10.458 7.765 -19.169 1.00 80.44 152 SER A N 1
ATOM 1219 C CA . SER A 1 152 ? 11.873 7.562 -18.812 1.00 80.44 152 SER A CA 1
ATOM 1220 C C . SER A 1 152 ? 12.049 6.230 -18.082 1.00 80.44 152 SER A C 1
ATOM 1222 O O . SER A 1 152 ? 11.812 6.144 -16.879 1.00 80.44 152 SER A O 1
ATOM 1224 N N . ILE A 1 153 ? 12.529 5.208 -18.793 1.00 84.88 153 ILE A N 1
ATOM 1225 C CA . ILE A 1 153 ? 12.762 3.865 -18.248 1.00 84.88 153 ILE A CA 1
ATOM 1226 C C . ILE A 1 153 ? 14.259 3.622 -18.044 1.00 84.88 153 ILE A C 1
ATOM 1228 O O . ILE A 1 153 ? 15.048 3.694 -18.991 1.00 84.88 153 ILE A O 1
ATOM 1232 N N . ASN A 1 154 ? 14.641 3.269 -16.817 1.00 86.69 154 ASN A N 1
ATOM 1233 C CA . ASN A 1 154 ? 15.944 2.703 -16.494 1.00 86.69 154 ASN A CA 1
ATOM 1234 C C . ASN A 1 154 ? 15.761 1.252 -16.044 1.00 86.69 154 ASN A C 1
ATOM 1236 O O . ASN A 1 154 ? 15.098 0.977 -15.047 1.00 86.69 154 ASN A O 1
ATOM 1240 N N . SER A 1 155 ? 16.381 0.323 -16.761 1.00 84.50 155 SER A N 1
ATOM 1241 C CA . SER A 1 155 ? 16.467 -1.079 -16.358 1.00 84.50 155 SER A CA 1
ATOM 1242 C C . SER A 1 155 ? 17.915 -1.397 -15.993 1.00 84.50 155 SER A C 1
ATOM 1244 O O . SER A 1 155 ? 18.845 -1.050 -16.731 1.00 84.50 155 SER A O 1
ATOM 1246 N N . TYR A 1 156 ? 18.094 -1.986 -14.815 1.00 84.88 156 TYR A N 1
ATOM 1247 C CA . TYR A 1 156 ? 19.373 -2.359 -14.232 1.00 84.88 156 TYR A CA 1
ATOM 1248 C C . TYR A 1 156 ? 19.407 -3.885 -14.080 1.00 84.88 156 TYR A C 1
ATOM 1250 O O . TYR A 1 156 ? 18.934 -4.402 -13.075 1.00 84.88 156 TYR A O 1
ATOM 1258 N N . ASP A 1 157 ? 19.947 -4.580 -15.084 1.00 70.00 157 ASP A N 1
ATOM 1259 C CA . ASP A 1 157 ? 20.224 -6.029 -15.041 1.00 70.00 157 ASP A CA 1
ATOM 1260 C C . ASP A 1 157 ? 21.481 -6.375 -14.212 1.00 70.00 157 ASP A C 1
ATOM 1262 O O . ASP A 1 157 ? 22.474 -5.599 -14.258 1.00 70.00 157 ASP A O 1
#

Radius of gyration: 16.52 Å; chains: 1; bounding box: 41×31×47 Å

Secondary structure (DSSP, 8-state):
-------EEEEES-EEES-EEEEEEEEES-EEES-EEEEEEEESS-EEESSEEEEEEEESSEEEESSEEEEEEEESSEEEES-EEEEEEEESSEEEES-EEEEEEEESSEEEES-EEEEEEEESSEEEES--SSEEEEESSEEEES---SEEEEE--

Foldseek 3Di:
DPDPPADEAEEEEEDEAEEDEHYEYEYEYEYEYEYYDAYEYEYAYAYEYEYDDHYEYEYAEEYEYEEYDAYEYEYEEEYEYEYDEHYEYEYNYEYAYEYYEHYEYEYNYAYHYEEYEHYEYEYEAYYEYEYYYDYEYEYAYHYHYNDDDPYHYDYRD

pLDDT: mean 80.86, std 13.56, range [32.44, 95.69]

Sequence (157 aa):
MFKKIDQSINSYGEILMLQEIDQSINSNGELLILQEIDQSINNYGELLMFQESDQSINSYDELLMLQEIDQSINSYSELLTLQEIDQSINIYGKLLMLLEIDQSINSYGVLLMLQESDQSINSYDELLMLQEIDQSINSYGELLMLQESDQSINSYD